Protein AF-A0A915NE65-F1 (afdb_monomer_lite)

InterPro domains:
  IPR000504 RNA recognition motif domain [PF00076] (64-134)
  IPR000504 RNA recognition motif domain [PS50102] (62-141)
  IPR000504 RNA recognition motif domain [SM00360] (63-141)
  IPR012677 Nucleotide-binding alpha-beta plait domain superfamily [G3DSA:3.30.70.330] (55-141)
  IPR035979 RNA-binding domain superfamily [SSF54928] (54-134)

Structure (mmCIF, N/CA/C/O backbone):
data_AF-A0A915NE65-F1
#
_entry.id   AF-A0A915NE65-F1
#
loop_
_atom_site.group_PDB
_atom_site.id
_atom_site.type_symbol
_atom_site.label_atom_id
_atom_site.label_alt_id
_atom_site.label_comp_id
_atom_site.label_asym_id
_atom_site.label_entity_id
_atom_site.label_seq_id
_atom_site.pdbx_PDB_ins_code
_atom_site.Cartn_x
_atom_site.Cartn_y
_atom_site.Cartn_z
_atom_site.occupancy
_atom_site.B_iso_or_equiv
_atom_site.auth_seq_id
_atom_site.auth_comp_id
_atom_site.auth_asym_id
_atom_site.auth_atom_id
_atom_site.pdbx_PDB_model_num
ATOM 1 N N . MET A 1 1 ? 43.161 45.237 -42.991 1.00 45.66 1 MET A N 1
ATOM 2 C CA . MET A 1 1 ? 43.429 46.178 -41.885 1.00 45.66 1 MET A CA 1
ATOM 3 C C . MET A 1 1 ? 42.308 47.193 -41.866 1.00 45.66 1 MET A C 1
ATOM 5 O O . MET A 1 1 ? 42.278 48.055 -42.730 1.00 45.66 1 MET A O 1
ATOM 9 N N . VAL A 1 2 ? 41.354 47.020 -40.957 1.00 43.31 2 VAL A N 1
ATOM 10 C CA . VAL A 1 2 ? 40.275 47.977 -40.698 1.00 43.31 2 VAL A CA 1
ATOM 11 C C . VAL A 1 2 ? 40.013 47.985 -39.188 1.00 43.31 2 VAL A C 1
ATOM 13 O O . VAL A 1 2 ? 39.606 46.977 -38.625 1.00 43.31 2 VAL A O 1
ATOM 16 N N . ASN A 1 3 ? 40.455 49.083 -38.570 1.00 30.25 3 ASN A N 1
ATOM 17 C CA . ASN A 1 3 ? 39.912 49.919 -37.487 1.00 30.25 3 ASN A CA 1
ATOM 18 C C . ASN A 1 3 ? 38.783 49.288 -36.631 1.00 30.25 3 ASN A C 1
ATOM 20 O O . ASN A 1 3 ? 37.877 48.666 -37.160 1.00 30.25 3 ASN A O 1
ATOM 24 N N . ASN A 1 4 ? 38.660 49.509 -35.325 1.00 32.25 4 ASN A N 1
ATOM 25 C CA . ASN A 1 4 ? 38.877 50.760 -34.617 1.00 32.25 4 ASN A CA 1
ATOM 26 C C . ASN A 1 4 ? 38.825 50.516 -33.097 1.00 32.25 4 ASN A C 1
ATOM 28 O O . ASN A 1 4 ? 38.137 49.624 -32.607 1.00 32.25 4 ASN A O 1
ATOM 32 N N . THR A 1 5 ? 39.546 51.371 -32.395 1.00 43.22 5 THR A N 1
ATOM 33 C CA . THR A 1 5 ? 39.772 51.497 -30.958 1.00 43.22 5 THR A CA 1
ATOM 34 C C . THR A 1 5 ? 38.478 51.575 -30.137 1.00 43.22 5 THR A C 1
ATOM 36 O O . THR A 1 5 ? 37.635 52.437 -30.377 1.00 43.22 5 THR A O 1
ATOM 39 N N . ALA A 1 6 ? 38.345 50.715 -29.123 1.00 36.22 6 ALA A N 1
ATOM 40 C CA . ALA A 1 6 ? 37.348 50.865 -28.067 1.00 36.22 6 ALA A CA 1
ATOM 41 C C . ALA A 1 6 ? 37.798 51.979 -27.109 1.00 36.22 6 ALA A C 1
ATOM 43 O O . ALA A 1 6 ? 38.825 51.849 -26.444 1.00 36.22 6 ALA A O 1
ATOM 44 N N . SER A 1 7 ? 37.031 53.069 -27.060 1.00 36.16 7 SER A N 1
ATOM 45 C CA . SER A 1 7 ? 37.124 54.076 -26.006 1.00 36.16 7 SER A CA 1
ATOM 46 C C . SER A 1 7 ? 36.002 53.852 -24.993 1.00 36.16 7 SER A C 1
ATOM 48 O O . SER A 1 7 ? 34.867 53.537 -25.346 1.00 36.16 7 SER A O 1
ATOM 50 N N . SER A 1 8 ? 36.385 53.985 -23.732 1.00 45.06 8 SER A N 1
ATOM 51 C CA . SER A 1 8 ? 35.625 53.847 -22.492 1.00 45.06 8 SER A CA 1
ATOM 52 C C . SER A 1 8 ? 34.328 54.650 -22.430 1.00 45.06 8 SER A C 1
ATOM 54 O O . SER A 1 8 ? 34.357 55.820 -22.788 1.00 45.06 8 SER A O 1
ATOM 56 N N . TYR A 1 9 ? 33.291 54.104 -21.782 1.00 29.22 9 TYR A N 1
ATOM 57 C CA . TYR A 1 9 ? 32.394 54.872 -20.907 1.00 29.22 9 TYR A CA 1
ATOM 58 C C . TYR A 1 9 ? 31.865 53.988 -19.766 1.00 29.22 9 TYR A C 1
ATOM 60 O O . TYR A 1 9 ? 31.303 52.920 -19.986 1.00 29.22 9 TYR A O 1
ATOM 68 N N . SER A 1 10 ? 32.084 54.465 -18.540 1.00 44.81 10 SER A N 1
ATOM 69 C CA . SER A 1 10 ? 31.399 54.053 -17.314 1.00 44.81 10 SER A CA 1
ATOM 70 C C . SER A 1 10 ? 30.013 54.695 -17.281 1.00 44.81 10 SER A C 1
ATOM 72 O O . SER A 1 10 ? 29.908 55.884 -17.585 1.00 44.81 10 SER A O 1
ATOM 74 N N . SER A 1 11 ? 28.975 53.954 -16.884 1.00 41.41 11 SER A N 1
ATOM 75 C CA . SER A 1 11 ? 27.782 54.512 -16.233 1.00 41.41 11 SER A CA 1
ATOM 76 C C . SER A 1 11 ? 27.002 53.421 -15.505 1.00 41.41 11 SER A C 1
ATOM 78 O O . SER A 1 11 ? 26.677 52.376 -16.061 1.00 41.41 11 SER A O 1
ATOM 80 N N . ASN A 1 12 ? 26.741 53.699 -14.231 1.00 45.03 12 ASN A N 1
ATOM 81 C CA . ASN A 1 12 ? 25.865 52.947 -13.348 1.00 45.03 12 ASN A CA 1
ATOM 82 C C . ASN A 1 12 ? 24.415 53.036 -13.836 1.00 45.03 12 ASN A C 1
ATOM 84 O O . ASN A 1 12 ? 23.902 54.142 -13.984 1.00 45.03 12 ASN A O 1
ATOM 88 N N . GLU A 1 13 ? 23.732 51.900 -13.948 1.00 41.69 13 GLU A N 1
ATOM 89 C CA . GLU A 1 13 ? 22.272 51.849 -14.045 1.00 41.69 13 GLU A CA 1
ATOM 90 C C . GLU A 1 13 ? 21.731 50.954 -12.924 1.00 41.69 13 GLU A C 1
ATOM 92 O O . GLU A 1 13 ? 21.778 49.725 -12.979 1.00 41.69 13 GLU A O 1
ATOM 97 N N . ASN A 1 14 ? 21.215 51.603 -11.879 1.00 43.22 14 ASN A N 1
ATOM 98 C CA . ASN A 1 14 ? 20.192 51.021 -11.024 1.00 43.22 14 ASN A CA 1
ATOM 99 C C . ASN A 1 14 ? 18.901 50.949 -11.851 1.00 43.22 14 ASN A C 1
ATOM 101 O O . ASN A 1 14 ? 18.230 51.965 -12.015 1.00 43.22 14 ASN A O 1
ATOM 105 N N . ALA A 1 15 ? 18.542 49.763 -12.343 1.00 42.69 15 ALA A N 1
ATOM 106 C CA . ALA A 1 15 ? 17.243 49.515 -12.955 1.00 42.69 15 ALA A CA 1
ATOM 107 C C . ALA A 1 15 ? 16.560 48.316 -12.286 1.00 42.69 15 ALA A C 1
ATOM 109 O O . ALA A 1 15 ? 17.045 47.186 -12.268 1.00 42.69 15 ALA A O 1
ATOM 110 N N . ILE A 1 16 ? 15.419 48.637 -11.693 1.00 43.91 16 ILE A N 1
ATOM 111 C CA . ILE A 1 16 ? 14.472 47.794 -10.978 1.00 43.91 16 ILE A CA 1
ATOM 112 C C . ILE A 1 16 ? 14.012 46.629 -11.865 1.00 43.91 16 ILE A C 1
ATOM 114 O O . ILE A 1 16 ? 13.421 46.851 -12.918 1.00 43.91 16 ILE A O 1
ATOM 118 N N . LEU A 1 17 ? 14.188 45.392 -11.392 1.00 47.59 17 LEU A N 1
ATOM 119 C CA . LEU A 1 17 ? 13.426 44.232 -11.858 1.00 47.59 17 LEU A CA 1
ATOM 120 C C . LEU A 1 17 ? 12.670 43.627 -10.676 1.00 47.59 17 LEU A C 1
ATOM 122 O O . LEU A 1 17 ? 13.194 42.938 -9.803 1.00 47.59 17 LEU A O 1
ATOM 126 N N . SER A 1 18 ? 11.402 43.999 -10.682 1.00 39.56 18 SER A N 1
ATOM 127 C CA . SER A 1 18 ? 10.253 43.465 -9.981 1.00 39.56 18 SER A CA 1
ATOM 128 C C . SER A 1 18 ? 10.265 41.943 -9.807 1.00 39.56 18 SER A C 1
ATOM 130 O O . SER A 1 18 ? 10.532 41.176 -10.727 1.00 39.56 18 SER A O 1
ATOM 132 N N . ALA A 1 19 ? 9.878 41.542 -8.595 1.00 47.97 19 ALA A N 1
ATOM 133 C CA . ALA A 1 19 ? 9.047 40.387 -8.273 1.00 47.97 19 ALA A CA 1
ATOM 134 C C . ALA A 1 19 ? 9.079 39.191 -9.246 1.00 47.97 19 ALA A C 1
ATOM 136 O O . ALA A 1 19 ? 8.348 39.143 -10.229 1.00 47.97 19 ALA A O 1
ATOM 137 N N . ASN A 1 20 ? 9.772 38.126 -8.841 1.00 40.16 20 ASN A N 1
ATOM 138 C CA . ASN A 1 20 ? 9.217 36.782 -8.973 1.00 40.16 20 ASN A CA 1
ATOM 139 C C . ASN A 1 20 ? 9.687 35.912 -7.810 1.00 40.16 20 ASN A C 1
ATOM 141 O O . ASN A 1 20 ? 10.729 35.259 -7.840 1.00 40.16 20 ASN A O 1
ATOM 145 N N . LYS A 1 21 ? 8.859 35.931 -6.765 1.00 48.78 21 LYS A N 1
ATOM 146 C CA . LYS A 1 21 ? 8.831 34.985 -5.655 1.00 48.78 21 LYS A CA 1
ATOM 147 C C . LYS A 1 21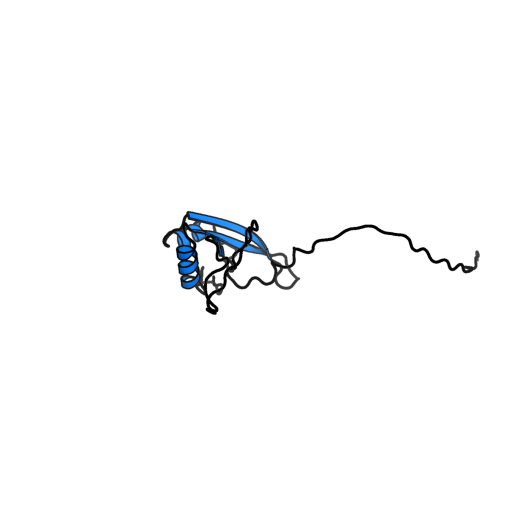 ? 8.599 33.582 -6.228 1.00 48.78 21 LYS A C 1
ATOM 149 O O . LYS A 1 21 ? 7.466 33.116 -6.296 1.00 48.78 21 LYS A O 1
ATOM 154 N N . ARG A 1 22 ? 9.659 32.903 -6.677 1.00 38.59 22 ARG A N 1
ATOM 155 C CA . ARG A 1 22 ? 9.593 31.461 -6.937 1.00 38.59 22 ARG A CA 1
ATOM 156 C C . ARG A 1 22 ? 9.636 30.750 -5.596 1.00 38.59 22 ARG A C 1
ATOM 158 O O . ARG A 1 22 ? 10.684 30.539 -4.998 1.00 38.59 22 ARG A O 1
ATOM 165 N N . ASN A 1 23 ? 8.429 30.473 -5.126 1.00 47.03 23 ASN A N 1
ATOM 166 C CA . ASN A 1 23 ? 8.117 29.589 -4.025 1.00 47.03 23 ASN A CA 1
ATOM 167 C C . ASN A 1 23 ? 8.669 28.191 -4.356 1.00 47.03 23 ASN A C 1
ATOM 169 O O . ASN A 1 23 ? 8.064 27.446 -5.126 1.00 47.03 23 ASN A O 1
ATOM 173 N N . ASN A 1 24 ? 9.856 27.861 -3.849 1.00 43.12 24 ASN A N 1
ATOM 174 C CA . ASN A 1 24 ? 10.473 26.551 -4.039 1.00 43.12 24 ASN A CA 1
ATOM 175 C C . ASN A 1 24 ? 9.855 25.541 -3.061 1.00 43.12 24 ASN A C 1
ATOM 177 O O . ASN A 1 24 ? 10.514 25.080 -2.138 1.00 43.12 24 ASN A O 1
ATOM 181 N N . ASN A 1 25 ? 8.595 25.172 -3.296 1.00 41.41 25 ASN A N 1
ATOM 182 C CA . ASN A 1 25 ? 7.923 24.094 -2.561 1.00 41.41 25 ASN A CA 1
ATOM 183 C C . ASN A 1 25 ? 8.200 22.695 -3.146 1.00 41.41 25 ASN A C 1
ATOM 185 O O . ASN A 1 25 ? 7.609 21.716 -2.710 1.00 41.41 25 ASN A O 1
ATOM 189 N N . ASN A 1 26 ? 9.130 22.568 -4.097 1.00 47.41 26 ASN A N 1
ATOM 190 C CA . ASN A 1 26 ? 9.437 21.294 -4.758 1.00 47.41 26 ASN A CA 1
ATOM 191 C C . ASN A 1 26 ? 10.734 20.644 -4.252 1.00 47.41 26 ASN A C 1
ATOM 193 O O . ASN A 1 26 ? 11.442 20.019 -5.035 1.00 47.41 26 ASN A O 1
ATOM 197 N N . GLN A 1 27 ? 11.065 20.800 -2.967 1.00 45.69 27 GLN A N 1
ATOM 198 C CA . GLN A 1 27 ? 12.190 20.082 -2.344 1.00 45.69 27 GLN A CA 1
ATOM 199 C C . GLN A 1 27 ? 11.779 19.111 -1.231 1.00 45.69 27 GLN A C 1
ATOM 201 O O . GLN A 1 27 ? 12.638 18.459 -0.650 1.00 45.69 27 GLN A O 1
ATOM 206 N N . HIS A 1 28 ? 10.481 18.934 -0.976 1.00 47.09 28 HIS A N 1
ATOM 207 C CA . HIS A 1 28 ? 9.995 18.019 0.065 1.00 47.09 28 HIS A CA 1
ATOM 208 C C . HIS A 1 28 ? 9.547 16.645 -0.476 1.00 47.09 28 HIS A C 1
ATOM 210 O O . HIS A 1 28 ? 8.643 16.021 0.063 1.00 47.09 28 HIS A O 1
ATOM 216 N N . LEU A 1 29 ? 10.137 16.184 -1.586 1.00 47.44 29 LEU A N 1
ATOM 217 C CA . LEU A 1 29 ? 9.829 14.874 -2.193 1.00 47.44 29 LEU A CA 1
ATOM 218 C C . LEU A 1 29 ? 11.056 13.961 -2.332 1.00 47.44 29 LEU A C 1
ATOM 220 O O . LEU A 1 29 ? 10.914 12.812 -2.738 1.00 47.44 29 LEU A O 1
ATOM 224 N N . VAL A 1 30 ? 12.266 14.457 -2.050 1.00 44.44 30 VAL A N 1
ATOM 225 C CA . VAL A 1 30 ? 13.515 13.753 -2.405 1.00 44.44 30 VAL A CA 1
ATOM 226 C C . VAL A 1 30 ? 14.200 13.045 -1.239 1.00 44.44 30 VAL A C 1
ATOM 228 O O . VAL A 1 30 ? 15.244 12.442 -1.450 1.00 44.44 30 VAL A O 1
ATOM 231 N N . ASN A 1 31 ? 13.607 13.063 -0.043 1.00 44.91 31 ASN A N 1
ATOM 232 C CA . ASN A 1 31 ? 14.175 12.408 1.140 1.00 44.91 31 ASN A CA 1
ATOM 233 C C . ASN A 1 31 ? 13.155 11.576 1.930 1.00 44.91 31 ASN A C 1
ATOM 235 O O . ASN A 1 31 ? 13.331 11.366 3.127 1.00 44.91 31 ASN A O 1
ATOM 239 N N . ALA A 1 32 ? 12.122 11.087 1.241 1.00 45.22 32 ALA A N 1
ATOM 240 C CA . ALA A 1 32 ? 11.125 10.214 1.830 1.00 45.22 32 ALA A CA 1
ATOM 241 C C . ALA A 1 32 ? 11.759 8.910 2.319 1.00 45.22 32 ALA A C 1
ATOM 243 O O . ALA A 1 32 ? 12.175 8.066 1.520 1.00 45.22 32 ALA A O 1
ATOM 244 N N . ILE A 1 33 ? 11.844 8.753 3.633 1.00 50.31 33 ILE A N 1
ATOM 245 C CA . ILE A 1 33 ? 12.067 7.456 4.267 1.00 50.31 33 ILE A CA 1
ATOM 246 C C . ILE A 1 33 ? 10.752 6.683 4.076 1.00 50.31 33 ILE A C 1
ATOM 248 O O . ILE A 1 33 ? 9.685 7.293 4.085 1.00 50.31 33 ILE A O 1
ATOM 252 N N . SER A 1 34 ? 10.814 5.374 3.816 1.00 51.09 34 SER A N 1
ATOM 253 C CA . SER A 1 34 ? 9.642 4.553 3.483 1.00 51.09 34 SER A CA 1
ATOM 254 C C . SER A 1 34 ? 8.395 4.886 4.320 1.00 51.09 34 SER A C 1
ATOM 256 O O . SER A 1 34 ? 8.455 4.907 5.546 1.00 51.09 34 SER A O 1
ATOM 258 N N . MET A 1 35 ? 7.271 5.105 3.627 1.00 42.97 35 MET A N 1
ATOM 259 C CA . MET A 1 35 ? 5.927 5.364 4.169 1.00 42.97 35 MET A CA 1
ATOM 260 C C . MET A 1 35 ? 5.749 6.647 5.007 1.00 42.97 35 MET A C 1
ATOM 262 O O . MET A 1 35 ? 5.526 6.599 6.216 1.00 42.97 35 MET A O 1
ATOM 266 N N . GLU A 1 36 ? 5.726 7.809 4.349 1.00 58.16 36 GLU A N 1
ATOM 267 C CA . GLU A 1 36 ? 5.389 9.096 4.976 1.00 58.16 36 GLU A CA 1
ATOM 268 C C . GLU A 1 36 ? 4.037 9.675 4.509 1.00 58.16 36 GLU A C 1
ATOM 270 O O . GLU A 1 36 ? 3.652 9.597 3.344 1.00 58.16 36 GLU A O 1
ATOM 275 N N . SER A 1 37 ? 3.287 10.224 5.468 1.00 52.41 37 SER A N 1
ATOM 276 C CA . SER A 1 37 ? 1.941 10.803 5.328 1.00 52.41 37 SER A CA 1
ATOM 277 C C . SER A 1 37 ? 1.991 12.196 4.675 1.00 52.41 37 SER A C 1
ATOM 279 O O . SER A 1 37 ? 2.844 13.000 5.039 1.00 52.41 37 SER A O 1
ATOM 281 N N . LEU A 1 38 ? 1.076 12.514 3.746 1.00 59.31 38 LEU A N 1
ATOM 282 C CA . LEU A 1 38 ? 0.968 13.848 3.125 1.00 59.31 38 LEU A CA 1
ATOM 283 C C . LEU A 1 38 ? -0.108 14.690 3.833 1.00 59.31 38 LEU A C 1
ATOM 285 O O . LEU A 1 38 ? -1.284 14.324 3.826 1.00 59.31 38 LEU A O 1
ATOM 289 N N . ASP A 1 39 ? 0.292 15.825 4.411 1.00 56.00 39 ASP A N 1
ATOM 290 C CA . ASP A 1 39 ? -0.591 16.748 5.133 1.00 56.00 39 ASP A CA 1
ATOM 291 C C . ASP A 1 39 ? -1.632 17.424 4.222 1.00 56.00 39 ASP A C 1
ATOM 293 O O . ASP A 1 39 ? -1.328 17.918 3.133 1.00 56.00 39 ASP A O 1
ATOM 297 N N . SER A 1 40 ? -2.865 17.546 4.717 1.00 58.94 40 SER A N 1
ATOM 298 C CA . SER A 1 40 ? -3.861 18.494 4.213 1.00 58.94 40 SER A CA 1
ATOM 299 C C . SER A 1 40 ? -4.337 19.332 5.395 1.00 58.94 40 SER A C 1
ATOM 301 O O . SER A 1 40 ? -5.152 18.870 6.188 1.00 58.94 40 SER A O 1
ATOM 303 N N . VAL A 1 41 ? -3.800 20.547 5.556 1.00 55.22 41 VAL A N 1
ATOM 304 C CA . VAL A 1 41 ? -4.213 21.456 6.636 1.00 55.22 41 VAL A CA 1
ATOM 305 C C . VAL A 1 41 ? -4.825 22.740 6.081 1.00 55.22 41 VAL A C 1
ATOM 307 O O . VAL A 1 41 ? -4.154 23.659 5.61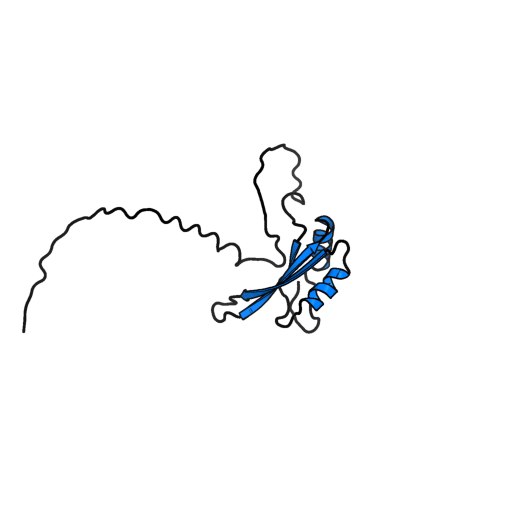5 1.00 55.22 41 VAL A O 1
ATOM 310 N N . ILE A 1 42 ? -6.153 22.786 6.176 1.00 47.25 42 ILE A N 1
ATOM 311 C CA . ILE A 1 42 ? -6.904 24.004 6.467 1.00 47.25 42 ILE A CA 1
ATOM 312 C C . ILE A 1 42 ? -6.550 24.369 7.914 1.00 47.25 42 ILE A C 1
ATOM 314 O O . ILE A 1 42 ? -6.870 23.628 8.839 1.00 47.25 42 ILE A O 1
ATOM 318 N N . SER A 1 43 ? -5.859 25.494 8.102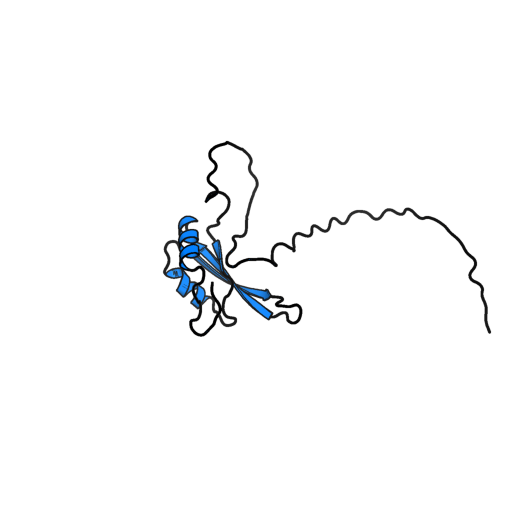 1.00 45.75 43 SER A N 1
ATOM 319 C CA . SER A 1 43 ? -5.623 26.092 9.419 1.00 45.75 43 SER A CA 1
ATOM 320 C C . SER A 1 43 ? -6.941 26.369 10.134 1.00 45.75 43 SER A C 1
ATOM 322 O O . SER A 1 43 ? -7.803 27.069 9.601 1.00 45.75 43 SER A O 1
ATOM 324 N N . THR A 1 44 ? -7.066 25.952 11.391 1.00 42.88 44 THR A N 1
ATOM 325 C CA . THR A 1 44 ? -7.914 26.664 12.355 1.00 42.88 44 THR A CA 1
ATOM 326 C C . THR A 1 44 ? -7.279 26.599 13.743 1.00 42.88 44 THR A C 1
ATOM 328 O O . THR A 1 44 ? -6.861 25.547 14.212 1.00 42.88 44 THR A O 1
ATOM 331 N N . ASN A 1 45 ? -7.135 27.779 14.338 1.00 57.59 45 ASN A N 1
ATOM 332 C CA . ASN A 1 45 ? -6.389 28.078 15.557 1.00 57.59 45 ASN A CA 1
ATOM 333 C C . ASN A 1 45 ? -7.048 27.511 16.828 1.00 57.59 45 ASN A C 1
ATOM 335 O O . ASN A 1 45 ? -8.274 27.515 16.913 1.00 57.59 45 ASN A O 1
ATOM 339 N N . ASN A 1 46 ? -6.233 27.145 17.829 1.00 49.00 46 ASN A N 1
ATOM 340 C CA . ASN A 1 46 ? -6.287 27.589 19.241 1.00 49.00 46 ASN A CA 1
ATOM 341 C C . ASN A 1 46 ? -5.578 26.580 20.163 1.00 49.00 46 ASN A C 1
ATOM 343 O O . ASN A 1 46 ? -5.804 25.378 20.080 1.00 49.00 46 ASN A O 1
ATOM 347 N N . GLY A 1 47 ? -4.702 27.087 21.035 1.00 49.19 47 GLY A N 1
ATOM 348 C CA . GLY A 1 47 ? -3.878 26.278 21.931 1.00 49.19 47 GLY A CA 1
ATOM 349 C C . GLY A 1 47 ? -4.567 25.843 23.226 1.00 49.19 47 GLY A C 1
ATOM 350 O O . GLY A 1 47 ? -5.455 26.528 23.724 1.00 49.19 47 GLY A O 1
ATOM 351 N N . ALA A 1 48 ? -4.073 24.746 23.804 1.00 41.94 48 ALA A N 1
ATOM 352 C CA . ALA A 1 48 ? -4.008 24.524 25.246 1.00 41.94 48 ALA A CA 1
ATOM 353 C C . ALA A 1 48 ? -2.991 23.415 25.577 1.00 41.94 48 ALA A C 1
ATOM 355 O O . ALA A 1 48 ? -2.890 22.392 24.910 1.00 41.94 48 ALA A O 1
ATOM 356 N N . MET A 1 49 ? -2.235 23.707 26.626 1.00 66.81 49 MET A N 1
ATOM 357 C CA . MET A 1 49 ? -1.163 22.991 27.307 1.00 66.81 49 MET A CA 1
ATOM 358 C C . MET A 1 49 ? -1.618 21.682 27.984 1.00 66.81 49 MET A C 1
ATOM 360 O O . MET A 1 49 ? -2.533 21.768 28.787 1.00 66.81 49 MET A O 1
ATOM 364 N N . TYR A 1 50 ? -0.918 20.552 27.768 1.00 41.22 50 TYR A N 1
ATOM 365 C CA . TYR A 1 50 ? -0.601 19.491 28.755 1.00 41.22 50 TYR A CA 1
ATOM 366 C C . TYR A 1 50 ? 0.470 18.531 28.200 1.00 41.22 50 TYR A C 1
ATOM 368 O O 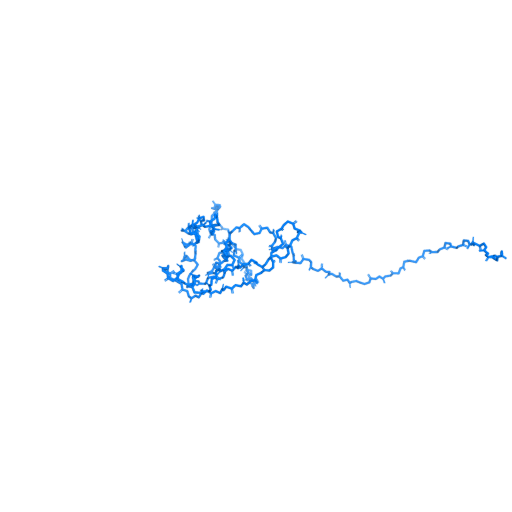. TYR A 1 50 ? 0.362 18.093 27.064 1.00 41.22 50 TYR A O 1
ATOM 376 N N . GLY A 1 51 ? 1.442 18.170 29.047 1.00 40.97 51 GLY A N 1
ATOM 377 C CA . GLY A 1 51 ? 2.114 16.863 29.041 1.00 40.97 51 GLY A CA 1
ATOM 378 C C . GLY A 1 51 ? 3.106 16.574 27.914 1.00 40.97 51 GLY A C 1
ATOM 379 O O . GLY A 1 51 ? 2.729 16.294 26.787 1.00 40.97 51 GLY A O 1
ATOM 380 N N . ASN A 1 52 ? 4.392 16.549 28.262 1.00 56.59 52 ASN A N 1
ATOM 381 C CA . ASN A 1 52 ? 5.446 15.967 27.440 1.00 56.59 52 ASN A CA 1
ATOM 382 C C . ASN A 1 52 ? 5.248 14.444 27.346 1.00 56.59 52 ASN A C 1
ATOM 384 O O . ASN A 1 52 ? 5.750 13.711 28.196 1.00 56.59 52 ASN A O 1
ATOM 388 N N . ASP A 1 53 ? 4.516 13.996 26.330 1.00 42.84 53 ASP A N 1
ATOM 389 C CA . ASP A 1 53 ? 4.713 12.687 25.722 1.00 42.84 53 ASP A CA 1
ATOM 390 C C . ASP A 1 53 ? 5.244 12.919 24.306 1.00 42.84 53 ASP A C 1
ATOM 392 O O . ASP A 1 53 ? 4.605 13.557 23.470 1.00 42.84 53 ASP A O 1
ATOM 396 N N . SER A 1 54 ? 6.459 12.463 24.037 1.00 50.66 54 SER A N 1
ATOM 397 C CA . SER A 1 54 ? 7.109 12.562 22.728 1.00 50.66 54 SER A CA 1
ATOM 398 C C . SER A 1 54 ? 6.558 11.524 21.727 1.00 50.66 54 SER A C 1
ATOM 400 O O . SER A 1 54 ? 7.311 10.994 20.910 1.00 50.66 54 SER A O 1
ATOM 402 N N . SER A 1 55 ? 5.245 11.254 21.773 1.00 49.53 55 SER A N 1
ATOM 403 C CA . SER A 1 55 ? 4.533 10.217 21.013 1.00 49.53 55 SER A CA 1
ATOM 404 C C . SER A 1 55 ? 3.115 10.671 20.590 1.00 49.53 55 SER A C 1
ATOM 406 O O . SER A 1 55 ? 2.375 11.263 21.361 1.00 49.53 55 SER A O 1
ATOM 408 N N . GLU A 1 56 ? 2.721 10.345 19.352 1.00 47.31 56 GLU A N 1
ATOM 409 C CA . GLU A 1 56 ? 1.340 10.003 18.919 1.00 47.31 56 GLU A CA 1
ATOM 410 C C . GLU A 1 56 ? 0.276 10.994 18.376 1.00 47.31 56 GLU A C 1
ATOM 412 O O . GLU A 1 56 ? -0.684 10.482 17.792 1.00 47.31 56 GLU A O 1
ATOM 417 N N . ALA A 1 57 ? 0.356 12.331 18.410 1.00 43.59 57 ALA A N 1
ATOM 418 C CA . ALA A 1 57 ? -0.913 13.092 18.280 1.00 43.59 57 ALA A CA 1
ATOM 419 C C . ALA A 1 57 ? -1.211 14.002 17.062 1.00 43.59 57 ALA A C 1
ATOM 421 O O . ALA A 1 57 ? -2.367 14.410 16.975 1.00 43.59 57 ALA A O 1
ATOM 422 N N . GLN A 1 58 ? -0.302 14.371 16.140 1.00 42.94 58 GLN A N 1
ATOM 423 C CA . GLN A 1 58 ? -0.586 15.580 15.315 1.00 42.94 58 GLN A CA 1
ATOM 424 C C . GLN A 1 58 ? -0.692 15.529 13.777 1.00 42.94 58 GLN A C 1
ATOM 426 O O . GLN A 1 58 ? -1.055 16.567 13.240 1.00 42.94 58 GLN A O 1
ATOM 431 N N . SER A 1 59 ? -0.531 14.414 13.043 1.00 51.62 59 SER A N 1
ATOM 432 C CA . SER A 1 59 ? -1.014 14.399 11.627 1.00 51.62 59 SER A CA 1
ATOM 433 C C . SER A 1 59 ? -1.041 13.039 10.903 1.00 51.62 59 SER A C 1
ATOM 435 O O . SER A 1 59 ? -1.001 12.993 9.675 1.00 51.62 59 SER A O 1
ATOM 437 N N . GLN A 1 60 ? -1.049 11.889 11.586 1.00 57.81 60 GLN A N 1
ATOM 438 C CA . GLN A 1 60 ? -1.011 10.619 10.842 1.00 57.81 60 GLN A CA 1
ATOM 439 C C . GLN A 1 60 ? -2.356 10.353 10.158 1.00 57.81 60 GLN A C 1
ATOM 441 O O . GLN A 1 60 ? -3.382 10.122 10.795 1.00 57.81 60 GLN A O 1
ATOM 446 N N . VAL A 1 61 ? -2.360 10.491 8.833 1.00 75.69 61 VAL A N 1
ATOM 447 C CA . VAL A 1 61 ? -3.556 10.407 8.003 1.00 75.69 61 VAL A CA 1
ATOM 448 C C . VAL A 1 61 ? -3.984 8.957 7.804 1.00 75.69 61 VAL A C 1
ATOM 450 O O . VAL A 1 61 ? -3.176 8.035 7.772 1.00 75.69 61 VAL A O 1
ATOM 453 N N . ARG A 1 62 ? -5.278 8.761 7.554 1.00 93.75 62 ARG A N 1
ATOM 454 C CA . ARG A 1 62 ? -5.868 7.470 7.168 1.00 93.75 62 ARG A CA 1
ATOM 455 C C . ARG A 1 62 ? -5.332 6.881 5.852 1.00 93.75 62 ARG A C 1
ATOM 457 O O . ARG A 1 62 ? -5.778 5.817 5.442 1.00 93.75 62 ARG A O 1
ATOM 464 N N . THR A 1 63 ? -4.446 7.589 5.152 1.00 95.38 63 THR A N 1
ATOM 465 C CA . THR A 1 63 ? -3.903 7.178 3.856 1.00 95.38 63 THR A CA 1
ATOM 466 C C . THR A 1 63 ? -2.403 6.935 3.960 1.00 95.38 63 THR A C 1
ATOM 468 O O . THR A 1 63 ? -1.623 7.868 4.123 1.00 95.38 63 THR A O 1
ATOM 471 N N . LEU A 1 64 ? -1.989 5.686 3.798 1.00 95.12 64 LEU A N 1
ATOM 472 C CA . LEU A 1 64 ? -0.586 5.305 3.752 1.00 95.12 64 LEU A CA 1
ATOM 473 C C . LEU A 1 64 ? -0.011 5.558 2.358 1.00 95.12 64 LEU A C 1
ATOM 475 O O . LEU A 1 64 ? -0.594 5.147 1.353 1.00 95.12 64 LEU A O 1
ATOM 479 N N . PHE A 1 65 ? 1.157 6.190 2.308 1.00 95.06 65 PHE A N 1
ATOM 480 C CA . PHE A 1 65 ? 2.033 6.158 1.143 1.00 95.06 65 PHE A CA 1
ATOM 481 C C . PHE A 1 65 ? 2.879 4.887 1.209 1.00 95.06 65 PHE A C 1
ATOM 483 O O . PHE A 1 65 ? 3.465 4.599 2.244 1.00 95.06 65 PHE A O 1
ATOM 490 N N . VAL A 1 66 ? 2.940 4.118 0.128 1.00 94.31 66 VAL A N 1
ATOM 491 C CA . VAL A 1 66 ? 3.656 2.840 0.063 1.00 94.31 66 VAL A CA 1
ATOM 492 C C . VAL A 1 66 ? 4.722 2.942 -1.019 1.00 94.31 66 VAL A C 1
ATOM 494 O O . VAL A 1 66 ? 4.414 3.036 -2.207 1.00 94.31 66 VAL A O 1
ATOM 497 N N . SER A 1 67 ? 5.983 2.938 -0.608 1.00 92.69 67 SER A N 1
ATOM 498 C CA . SER A 1 67 ? 7.153 2.965 -1.490 1.00 92.69 67 SER A CA 1
ATOM 499 C C . SER A 1 67 ? 7.890 1.626 -1.465 1.00 92.69 67 SER A C 1
ATOM 501 O O . SER A 1 67 ? 7.519 0.729 -0.721 1.00 92.69 67 SER A O 1
ATOM 503 N N . GLY A 1 68 ? 8.930 1.477 -2.292 1.00 91.25 68 GLY A N 1
ATOM 504 C CA . GLY A 1 68 ? 9.704 0.229 -2.340 1.00 91.25 68 GLY A CA 1
ATOM 505 C C . GLY A 1 68 ? 8.986 -0.916 -3.060 1.00 91.25 68 GLY A C 1
ATOM 506 O O . GLY A 1 68 ? 9.341 -2.075 -2.876 1.00 91.25 68 GLY A O 1
ATOM 507 N N . LEU A 1 69 ? 7.979 -0.595 -3.878 1.00 93.94 69 LEU A N 1
ATOM 508 C CA . LEU A 1 69 ? 7.251 -1.587 -4.657 1.00 93.94 69 LEU A CA 1
ATOM 509 C C . LEU A 1 69 ? 8.076 -2.068 -5.870 1.00 93.94 69 LEU A C 1
ATOM 511 O O . LEU A 1 69 ? 8.743 -1.245 -6.515 1.00 93.94 69 LEU A O 1
ATOM 515 N N . PRO A 1 70 ? 7.972 -3.360 -6.240 1.00 92.94 70 PRO A N 1
ATOM 516 C CA . PRO A 1 70 ? 8.555 -3.897 -7.468 1.00 92.94 70 PRO A CA 1
ATOM 517 C C . PRO A 1 70 ? 8.092 -3.141 -8.716 1.00 92.94 70 PRO A C 1
ATOM 519 O O . PRO A 1 70 ? 6.966 -2.653 -8.776 1.00 92.94 70 PRO A O 1
ATOM 522 N N . ALA A 1 71 ? 8.945 -3.053 -9.739 1.00 91.69 71 ALA A N 1
ATOM 523 C CA . ALA A 1 71 ? 8.659 -2.272 -10.950 1.00 91.69 71 ALA A CA 1
ATOM 524 C C . ALA A 1 71 ? 7.455 -2.794 -11.760 1.00 91.69 71 ALA A C 1
ATOM 526 O O . ALA A 1 71 ? 6.842 -2.037 -12.513 1.00 91.69 71 ALA A O 1
ATOM 527 N N . ASP A 1 72 ? 7.132 -4.074 -11.609 1.00 92.00 72 ASP A N 1
ATOM 528 C CA . ASP A 1 72 ? 6.051 -4.800 -12.270 1.00 92.00 72 ASP A CA 1
ATOM 529 C C . ASP A 1 72 ? 4.793 -4.964 -11.402 1.00 92.00 72 ASP A C 1
ATOM 531 O O . ASP A 1 72 ? 3.828 -5.591 -11.850 1.00 92.00 72 ASP A O 1
ATOM 535 N N . VAL A 1 73 ? 4.771 -4.354 -10.208 1.00 95.25 73 VAL A N 1
ATOM 536 C CA . VAL A 1 73 ? 3.618 -4.379 -9.301 1.00 95.25 73 VAL A CA 1
ATOM 537 C C . VAL A 1 73 ? 2.343 -3.914 -10.002 1.00 95.25 73 VAL A C 1
ATOM 539 O O . VAL A 1 73 ? 2.327 -2.951 -10.779 1.00 95.25 73 VAL A O 1
ATOM 542 N N . LYS A 1 74 ? 1.228 -4.567 -9.683 1.00 95.88 74 LYS A N 1
ATOM 543 C CA . LYS A 1 74 ? -0.096 -4.222 -10.212 1.00 95.88 74 LYS A CA 1
ATOM 544 C C . LYS A 1 74 ? -1.009 -3.715 -9.108 1.00 95.88 74 LYS A C 1
ATOM 546 O O . LYS A 1 74 ? -0.957 -4.178 -7.970 1.00 95.88 74 LYS A O 1
ATOM 551 N N . SER A 1 75 ? -1.957 -2.844 -9.464 1.00 96.31 75 SER A N 1
ATOM 552 C CA . SER A 1 75 ? -2.977 -2.345 -8.524 1.00 96.31 75 SER A CA 1
ATOM 553 C C . SER A 1 75 ? -3.721 -3.479 -7.812 1.00 96.31 75 SER A C 1
ATOM 555 O O . SER A 1 75 ? -4.093 -3.348 -6.649 1.00 96.31 75 SER A O 1
ATOM 557 N N . ARG A 1 76 ? -3.906 -4.619 -8.495 1.00 97.75 76 ARG A N 1
ATOM 558 C CA . ARG A 1 76 ? -4.540 -5.805 -7.915 1.00 97.75 76 ARG A CA 1
ATOM 559 C C . ARG A 1 76 ? -3.725 -6.412 -6.776 1.00 97.75 76 ARG A C 1
ATOM 561 O O . ARG A 1 76 ? -4.328 -6.831 -5.801 1.00 97.75 76 ARG A O 1
ATOM 568 N N . GLU A 1 77 ? -2.402 -6.455 -6.868 1.00 96.88 77 GLU A N 1
ATOM 569 C CA . GLU A 1 77 ? -1.544 -7.015 -5.814 1.00 96.88 77 GLU A CA 1
ATOM 570 C C . GLU A 1 77 ? -1.545 -6.115 -4.582 1.00 96.88 77 GLU A C 1
ATOM 572 O O . GLU A 1 77 ? -1.715 -6.602 -3.467 1.00 96.88 77 GLU A O 1
ATOM 577 N N . LEU A 1 78 ? -1.500 -4.795 -4.791 1.00 96.62 78 LEU A N 1
ATOM 578 C CA . LEU A 1 78 ? -1.660 -3.818 -3.717 1.00 96.62 78 LEU A CA 1
ATOM 579 C C . LEU A 1 78 ? -3.018 -3.988 -3.011 1.00 96.62 78 LEU A C 1
ATOM 581 O O . LEU A 1 78 ? -3.081 -4.056 -1.789 1.00 96.62 78 LEU A O 1
ATOM 585 N N . TYR A 1 79 ? -4.113 -4.125 -3.767 1.00 97.44 79 TYR A N 1
ATOM 586 C CA . TYR A 1 79 ? -5.426 -4.459 -3.199 1.00 97.44 79 TYR A CA 1
ATOM 587 C C . TYR A 1 79 ? -5.401 -5.777 -2.408 1.00 97.44 79 TYR A C 1
ATOM 589 O O . TYR A 1 79 ? -5.918 -5.831 -1.297 1.00 97.44 79 TYR A O 1
ATOM 597 N N . LEU A 1 80 ? -4.802 -6.839 -2.955 1.00 97.88 80 LEU A N 1
ATOM 598 C CA . LEU A 1 80 ? -4.769 -8.153 -2.308 1.00 97.88 80 LEU A CA 1
ATOM 599 C C . LEU A 1 80 ? -3.992 -8.147 -0.988 1.00 97.88 80 LEU A C 1
ATOM 601 O O . LEU A 1 80 ? -4.428 -8.822 -0.056 1.00 97.88 80 LEU A O 1
ATOM 605 N N . LEU A 1 81 ? -2.895 -7.391 -0.903 1.00 96.25 81 LEU A N 1
ATOM 606 C CA . LEU A 1 81 ? -2.123 -7.227 0.327 1.00 96.25 81 LEU A CA 1
ATOM 607 C C . LEU A 1 81 ? -2.937 -6.489 1.394 1.00 96.25 81 LEU A C 1
ATOM 609 O O . LEU A 1 81 ? -3.055 -6.955 2.524 1.00 96.25 81 LEU A O 1
ATOM 613 N N . PHE A 1 82 ? -3.532 -5.351 1.032 1.00 97.50 82 PHE A N 1
ATOM 614 C CA . PHE A 1 82 ? -4.145 -4.460 2.014 1.00 97.50 82 PHE A CA 1
ATOM 615 C C . PHE A 1 82 ? -5.583 -4.832 2.402 1.00 97.50 82 PHE A C 1
ATOM 617 O O . PHE A 1 82 ? -5.986 -4.566 3.531 1.00 97.50 82 PHE A O 1
ATOM 624 N N . ARG A 1 83 ? -6.343 -5.523 1.537 1.00 97.62 83 ARG A N 1
ATOM 625 C CA . ARG A 1 83 ? -7.737 -5.931 1.824 1.00 97.62 83 ARG A CA 1
ATOM 626 C C . ARG A 1 83 ? -7.888 -6.859 3.032 1.00 97.62 83 ARG A C 1
ATOM 628 O O . ARG A 1 83 ? -9.000 -7.052 3.506 1.00 97.62 83 ARG A O 1
ATOM 635 N N . ALA A 1 84 ? -6.806 -7.521 3.443 1.00 96.38 84 ALA A N 1
ATOM 636 C CA . ALA A 1 84 ? -6.817 -8.440 4.575 1.00 96.38 84 ALA A CA 1
ATOM 637 C C . ALA A 1 84 ? -6.816 -7.702 5.923 1.00 96.38 84 ALA A C 1
ATOM 639 O O . ALA A 1 84 ? -7.091 -8.317 6.953 1.00 96.38 84 ALA A O 1
ATOM 640 N N . TYR A 1 85 ? -6.505 -6.404 5.923 1.00 97.25 85 TYR A N 1
ATOM 641 C CA . TYR A 1 85 ? -6.429 -5.608 7.134 1.00 97.25 85 TYR A CA 1
ATOM 642 C C . TYR A 1 85 ? -7.757 -4.899 7.434 1.00 97.25 85 TYR A C 1
ATOM 644 O O . TYR A 1 85 ? -8.439 -4.448 6.506 1.00 97.25 85 TYR A O 1
ATOM 652 N N . PRO A 1 86 ? -8.129 -4.781 8.723 1.00 96.25 86 PRO A N 1
ATOM 653 C CA . PRO A 1 86 ? -9.292 -4.010 9.143 1.00 96.25 86 PRO A CA 1
ATOM 654 C C . PRO A 1 86 ? -9.256 -2.580 8.607 1.00 96.25 86 PRO A C 1
ATOM 656 O O . PRO A 1 86 ? -8.193 -1.986 8.445 1.00 96.25 86 PRO A O 1
ATOM 659 N N . GLY A 1 87 ? -10.436 -2.046 8.303 1.00 95.56 87 GLY A N 1
ATOM 660 C CA . GLY A 1 87 ? -10.585 -0.663 7.871 1.00 95.56 87 GLY A CA 1
ATOM 661 C C . GLY A 1 87 ? -10.136 -0.365 6.440 1.00 95.56 87 GLY A C 1
ATOM 662 O O . GLY A 1 87 ? -10.241 0.785 6.053 1.00 95.56 87 GLY A O 1
ATOM 663 N N . TYR A 1 88 ? -9.664 -1.315 5.625 1.00 97.75 88 TYR A N 1
ATOM 664 C CA . TYR A 1 88 ? -9.302 -1.020 4.228 1.00 97.75 88 TYR A CA 1
ATOM 665 C C . TYR A 1 88 ? -10.480 -0.419 3.430 1.00 97.75 88 TYR A C 1
ATOM 667 O O . TYR A 1 88 ? -11.552 -1.021 3.355 1.00 97.75 88 TYR A O 1
ATOM 675 N N . GLU A 1 89 ? -10.264 0.730 2.780 1.00 97.38 89 GLU A N 1
ATOM 676 C CA . GLU A 1 89 ? -11.252 1.376 1.901 1.00 97.38 89 GLU A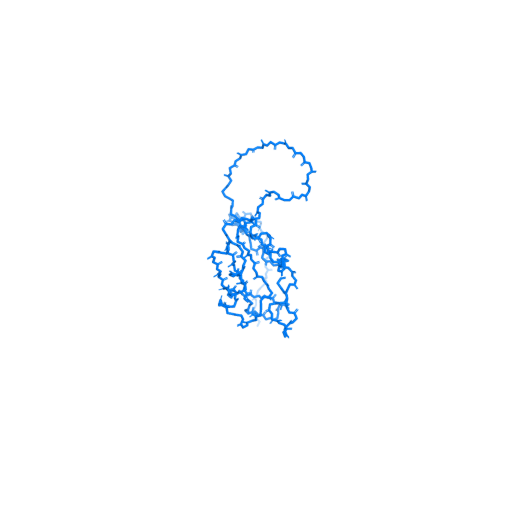 CA 1
ATOM 677 C C . GLU A 1 89 ? -10.852 1.287 0.425 1.00 97.38 89 GLU A C 1
ATOM 679 O O . GLU A 1 89 ? -11.637 0.850 -0.418 1.00 97.38 89 GLU A O 1
ATOM 684 N N . SER A 1 90 ? -9.643 1.740 0.082 1.00 97.12 90 SER A N 1
ATOM 685 C CA . SER A 1 90 ? -9.196 1.803 -1.312 1.00 97.12 90 SER A CA 1
ATOM 686 C C . SER A 1 90 ? -7.678 1.823 -1.443 1.00 97.12 90 SER A C 1
ATOM 688 O O . SER A 1 90 ? -6.954 2.142 -0.501 1.00 97.12 90 SER A O 1
ATOM 690 N N . SER A 1 91 ? -7.178 1.491 -2.635 1.00 97.44 91 SER A N 1
ATOM 691 C CA . SER A 1 91 ? -5.770 1.660 -2.975 1.00 97.44 91 SER A CA 1
ATOM 692 C C . SER A 1 91 ? -5.580 2.168 -4.401 1.00 97.44 91 SER A C 1
ATOM 694 O O . SER A 1 91 ? -6.339 1.840 -5.313 1.00 97.44 91 SER A O 1
ATOM 696 N N . GLN A 1 92 ? -4.551 2.988 -4.596 1.00 97.06 92 GLN A N 1
ATOM 697 C CA . GLN A 1 92 ? -4.170 3.560 -5.881 1.00 97.06 92 GLN A CA 1
ATOM 698 C C . GLN A 1 92 ? -2.692 3.294 -6.124 1.00 97.06 92 GLN A C 1
ATOM 700 O O . GLN A 1 92 ? -1.865 3.550 -5.257 1.00 97.06 92 GLN A O 1
ATOM 705 N N . LEU A 1 93 ? -2.361 2.804 -7.315 1.00 96.69 93 LEU A N 1
ATOM 706 C CA . LEU A 1 93 ? -0.984 2.625 -7.753 1.00 96.69 93 LEU A CA 1
ATOM 707 C C . LEU A 1 93 ? -0.641 3.713 -8.768 1.00 96.69 93 LEU A C 1
ATOM 709 O O . LEU A 1 93 ? -1.375 3.912 -9.738 1.00 96.69 93 LEU A O 1
ATOM 713 N N . LYS A 1 94 ? 0.478 4.404 -8.567 1.00 95.50 94 LYS A N 1
ATOM 714 C CA . LYS A 1 94 ? 0.938 5.484 -9.439 1.00 95.50 94 LYS A CA 1
ATOM 715 C C . LYS A 1 94 ? 2.386 5.258 -9.851 1.00 95.50 94 LYS A C 1
ATOM 717 O O . LYS A 1 94 ? 3.239 5.032 -9.003 1.00 95.50 94 LYS A O 1
ATOM 722 N N . MET A 1 95 ? 2.681 5.382 -11.145 1.00 92.31 95 MET A N 1
ATOM 723 C CA . MET A 1 95 ? 4.069 5.476 -11.600 1.00 92.31 95 MET A CA 1
ATOM 724 C C . MET A 1 95 ? 4.614 6.877 -11.337 1.00 92.31 95 MET A C 1
ATOM 726 O O . MET A 1 95 ? 4.011 7.877 -11.734 1.00 92.31 95 MET A O 1
ATOM 730 N N . THR A 1 96 ? 5.769 6.944 -10.687 1.00 88.06 96 THR A N 1
ATOM 731 C CA . THR A 1 96 ? 6.492 8.189 -10.427 1.00 88.06 96 THR A CA 1
ATOM 732 C C . THR A 1 96 ? 7.862 8.133 -11.076 1.00 88.06 96 THR A C 1
ATOM 734 O O . THR A 1 96 ? 8.495 7.085 -11.131 1.00 88.06 96 THR A O 1
ATOM 737 N N . LEU A 1 97 ? 8.338 9.262 -11.595 1.00 84.56 97 LEU A N 1
ATOM 738 C CA . LEU A 1 97 ? 9.700 9.342 -12.107 1.00 84.56 97 LEU A CA 1
ATOM 739 C C . LEU A 1 97 ? 10.650 9.438 -10.916 1.00 84.56 97 LEU A C 1
ATOM 741 O O . LEU A 1 97 ? 10.679 10.453 -10.226 1.00 84.56 97 LEU A O 1
ATOM 745 N N . SER A 1 98 ? 11.433 8.391 -10.690 1.00 70.88 98 SER A N 1
ATOM 746 C CA . SER A 1 98 ? 12.504 8.404 -9.704 1.00 70.88 98 SER A CA 1
ATOM 747 C C . SER A 1 98 ? 13.828 8.713 -10.389 1.00 70.88 98 SER A C 1
ATOM 749 O O . SER A 1 98 ? 14.155 8.154 -11.437 1.00 70.88 98 SER A O 1
ATOM 751 N N . ASN A 1 99 ? 14.597 9.622 -9.800 1.00 63.47 99 ASN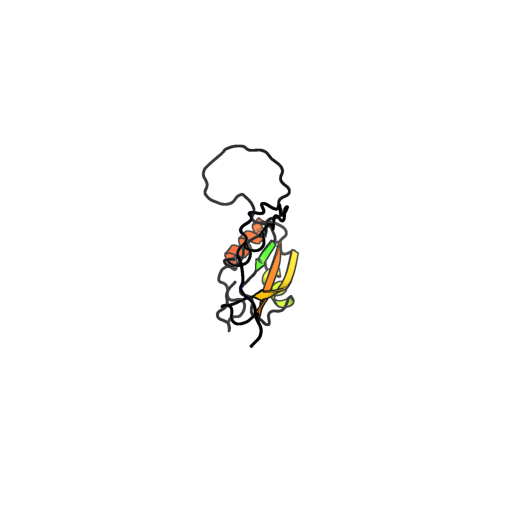 A N 1
ATOM 752 C CA . ASN A 1 99 ? 15.972 9.861 -10.203 1.00 63.47 99 ASN A CA 1
ATOM 753 C C . ASN A 1 99 ? 16.880 9.128 -9.217 1.00 63.47 99 ASN A C 1
ATOM 755 O O . ASN A 1 99 ? 17.279 9.696 -8.203 1.00 63.47 99 ASN A O 1
ATOM 759 N N . ARG A 1 100 ? 17.175 7.850 -9.474 1.00 61.69 100 ARG A N 1
ATOM 760 C CA . ARG A 1 100 ? 18.224 7.169 -8.710 1.00 61.69 100 ARG A CA 1
ATOM 761 C C . ARG A 1 100 ? 19.572 7.524 -9.339 1.00 61.69 100 ARG A C 1
ATOM 763 O O . ARG A 1 100 ? 19.849 7.167 -10.482 1.00 61.69 100 ARG A O 1
ATOM 770 N N . ASN A 1 101 ? 20.393 8.247 -8.580 1.00 60.16 101 ASN A N 1
ATOM 771 C CA . ASN A 1 101 ? 21.798 8.563 -8.869 1.00 60.16 101 ASN A CA 1
ATOM 772 C C . ASN A 1 101 ? 22.086 9.490 -10.066 1.00 60.16 101 ASN A C 1
ATOM 774 O O . ASN A 1 101 ? 23.207 9.498 -10.559 1.00 60.16 101 ASN A O 1
ATOM 778 N N . GLY A 1 102 ? 21.126 10.285 -10.547 1.00 58.91 102 GLY A N 1
ATOM 779 C CA . GLY A 1 102 ? 21.387 11.319 -11.563 1.00 58.91 102 GLY A CA 1
ATOM 780 C C . GLY A 1 102 ? 21.596 10.804 -12.992 1.00 58.91 102 GLY A C 1
ATOM 781 O O . GLY A 1 102 ? 21.775 11.612 -13.898 1.00 58.91 102 GLY A O 1
ATOM 782 N N . ILE A 1 103 ? 21.561 9.483 -13.203 1.00 64.56 103 ILE A N 1
ATOM 783 C CA . ILE A 1 103 ? 21.974 8.843 -14.464 1.00 64.56 103 ILE A CA 1
ATOM 784 C C . ILE A 1 103 ? 20.774 8.301 -15.261 1.00 64.56 103 ILE A C 1
ATOM 786 O O . ILE A 1 103 ? 20.843 8.220 -16.485 1.00 64.56 103 ILE A O 1
ATOM 790 N N . SER A 1 104 ? 19.637 7.986 -14.622 1.00 58.03 104 SER A N 1
ATOM 791 C CA . SER A 1 104 ? 18.432 7.542 -15.342 1.00 58.03 104 SER A CA 1
ATOM 792 C C . SER A 1 104 ? 17.134 7.952 -14.639 1.00 58.03 104 SER A C 1
ATOM 794 O O . SER A 1 104 ? 17.004 7.831 -13.421 1.00 58.03 104 SER A O 1
ATOM 796 N N . LYS A 1 105 ? 16.158 8.440 -15.418 1.00 65.38 105 LYS A N 1
ATOM 797 C CA . LYS A 1 105 ? 14.770 8.629 -14.970 1.00 65.38 105 LYS A CA 1
ATOM 798 C C . LYS A 1 105 ? 14.057 7.281 -15.072 1.00 65.38 105 LYS A C 1
ATOM 800 O O . LYS A 1 105 ? 13.443 6.993 -16.097 1.00 65.38 105 LYS A O 1
ATOM 805 N N . SER A 1 106 ? 14.179 6.437 -14.054 1.00 72.88 106 SER A N 1
ATOM 806 C CA . SER A 1 106 ? 13.428 5.183 -13.989 1.00 72.88 106 SER A CA 1
ATOM 807 C C . SER A 1 106 ? 12.064 5.435 -13.354 1.00 72.88 106 SER A C 1
ATOM 809 O O . SER A 1 106 ? 11.938 6.159 -12.363 1.00 72.88 106 SER A O 1
ATOM 811 N N . SER A 1 107 ? 11.018 4.868 -13.947 1.00 82.94 107 SER A N 1
ATOM 812 C CA . SER A 1 107 ? 9.676 4.942 -13.380 1.00 82.94 107 SER A CA 1
ATOM 813 C C . SER A 1 107 ? 9.589 3.971 -12.199 1.00 82.94 107 SER A C 1
ATOM 815 O O . SER A 1 107 ? 9.731 2.768 -12.396 1.00 82.94 107 SER A O 1
ATOM 817 N N . THR A 1 108 ? 9.396 4.487 -10.985 1.00 89.19 108 THR A N 1
ATOM 818 C CA . THR A 1 108 ? 9.199 3.702 -9.761 1.00 89.19 108 THR A CA 1
ATOM 819 C C . THR A 1 108 ? 7.731 3.796 -9.329 1.00 89.19 108 THR A C 1
ATOM 821 O O . THR A 1 108 ? 7.193 4.907 -9.227 1.00 89.19 108 THR A O 1
ATOM 824 N N . PRO A 1 109 ? 7.061 2.663 -9.082 1.00 93.88 109 PRO A N 1
ATOM 825 C CA . PRO A 1 109 ? 5.687 2.661 -8.610 1.00 93.88 109 PRO A CA 1
ATOM 826 C C . PRO A 1 109 ? 5.590 3.072 -7.138 1.00 93.88 109 PRO A C 1
ATOM 828 O O . PRO A 1 109 ? 6.446 2.735 -6.321 1.00 93.88 109 PRO A O 1
ATOM 831 N N . VAL A 1 110 ? 4.511 3.774 -6.802 1.00 95.56 110 VAL A N 1
ATOM 832 C CA . VAL A 1 110 ? 4.128 4.123 -5.430 1.00 95.56 110 VAL A CA 1
ATOM 833 C C . VAL A 1 110 ? 2.648 3.826 -5.213 1.00 95.56 110 VAL A C 1
ATOM 835 O O . VAL A 1 110 ? 1.823 4.041 -6.106 1.00 95.56 110 VAL A O 1
ATOM 838 N N . GLY A 1 111 ? 2.311 3.315 -4.036 1.00 96.06 111 GLY A N 1
ATOM 839 C CA . GLY A 1 111 ? 0.948 3.035 -3.609 1.00 96.06 111 GLY A CA 1
ATOM 840 C C . GLY A 1 111 ? 0.401 4.130 -2.696 1.00 96.06 111 GLY A C 1
ATOM 841 O O . GLY A 1 111 ? 1.131 4.700 -1.894 1.00 96.06 111 GLY A O 1
ATOM 842 N N . PHE A 1 112 ? -0.896 4.390 -2.782 1.00 96.94 112 PHE A N 1
ATOM 843 C CA . PHE A 1 112 ? -1.656 5.159 -1.799 1.00 96.94 112 PHE A CA 1
ATOM 844 C C . PHE A 1 112 ? -2.781 4.270 -1.298 1.00 96.94 112 PHE A C 1
ATOM 846 O O . PHE A 1 112 ? -3.573 3.800 -2.111 1.00 96.94 112 PHE A O 1
ATOM 853 N N . VAL A 1 113 ? -2.842 4.001 0.002 1.00 97.56 113 VAL A N 1
ATOM 854 C CA . VAL A 1 113 ? -3.806 3.063 0.590 1.00 97.56 113 VAL A CA 1
ATOM 855 C C . VAL A 1 113 ? -4.600 3.770 1.669 1.00 97.56 113 VAL A C 1
ATOM 857 O O . VAL A 1 113 ? -4.021 4.199 2.658 1.00 97.56 113 VAL A O 1
ATOM 860 N N . THR A 1 114 ? -5.909 3.890 1.484 1.00 96.38 114 THR A N 1
ATOM 861 C CA . THR A 1 114 ? -6.804 4.581 2.414 1.00 96.38 114 THR A CA 1
ATOM 862 C C . THR A 1 114 ? -7.551 3.586 3.290 1.00 96.38 114 THR A C 1
ATOM 864 O O . THR A 1 114 ? -8.069 2.580 2.797 1.00 96.38 114 THR A O 1
ATOM 867 N N . PHE A 1 115 ? -7.623 3.911 4.576 1.00 96.81 115 PHE A N 1
ATOM 868 C CA . PHE A 1 115 ? -8.347 3.190 5.610 1.00 96.81 115 PHE A CA 1
ATOM 869 C C . PHE A 1 115 ? -9.504 4.021 6.175 1.00 96.81 115 PHE A C 1
ATOM 871 O O . PHE A 1 115 ? -9.553 5.242 6.023 1.00 96.81 115 PHE A O 1
ATOM 878 N N . ALA A 1 116 ? -10.422 3.351 6.864 1.00 95.25 116 ALA A N 1
ATOM 879 C CA . ALA A 1 116 ? -11.595 3.930 7.498 1.00 95.25 116 ALA A CA 1
ATOM 880 C C . ALA A 1 116 ? -11.212 4.808 8.690 1.00 95.25 116 ALA A C 1
ATOM 882 O O . ALA A 1 116 ? -11.812 5.859 8.914 1.00 95.25 116 ALA A O 1
ATOM 883 N N . SER A 1 117 ? -10.182 4.404 9.436 1.00 93.12 117 SER A N 1
ATOM 884 C CA . SER A 1 117 ? -9.666 5.158 10.568 1.00 93.12 117 SER A CA 1
ATOM 885 C C . SER A 1 117 ? -8.152 5.320 10.497 1.00 93.12 117 SER A C 1
ATOM 887 O O . SER A 1 117 ? -7.437 4.557 9.845 1.00 93.12 117 SER A O 1
ATOM 889 N N . ARG A 1 118 ? -7.657 6.337 11.205 1.00 90.50 118 ARG A N 1
ATOM 890 C CA . ARG A 1 118 ? -6.223 6.514 11.429 1.00 90.50 118 ARG A CA 1
ATOM 891 C C . ARG A 1 118 ? -5.618 5.299 12.139 1.00 90.50 118 ARG A C 1
ATOM 893 O O . ARG A 1 118 ? -4.554 4.850 11.736 1.00 90.50 118 ARG A O 1
ATOM 900 N N . GLN A 1 119 ? -6.283 4.800 13.183 1.00 92.88 119 GLN A N 1
ATOM 901 C CA . GLN A 1 119 ? -5.756 3.706 13.998 1.00 92.88 119 GLN A CA 1
ATOM 902 C C . GLN A 1 119 ? -5.506 2.458 13.147 1.00 92.88 119 GLN A C 1
ATOM 904 O O . GLN A 1 119 ? -4.436 1.865 13.235 1.00 92.88 119 GLN A O 1
ATOM 909 N N . ASP A 1 120 ? -6.448 2.119 12.261 1.00 93.94 120 ASP A N 1
ATOM 910 C CA . ASP A 1 120 ? -6.284 0.999 11.331 1.00 93.94 120 ASP A CA 1
ATOM 911 C C . ASP A 1 120 ? -5.066 1.203 10.415 1.00 93.94 120 ASP A C 1
ATOM 913 O O . ASP A 1 120 ? -4.273 0.284 10.217 1.00 93.94 120 ASP A O 1
ATOM 917 N N . ALA A 1 121 ? -4.877 2.417 9.883 1.00 94.06 121 ALA A N 1
ATOM 918 C CA . ALA A 1 121 ? -3.723 2.737 9.045 1.00 94.06 121 ALA A CA 1
ATOM 919 C C . ALA A 1 121 ? -2.394 2.611 9.814 1.00 94.06 121 ALA A C 1
ATOM 921 O O . ALA A 1 121 ? -1.432 2.039 9.295 1.00 94.06 121 ALA A O 1
ATOM 922 N N . ASP A 1 122 ? -2.335 3.107 11.051 1.00 92.75 122 ASP A N 1
ATOM 923 C CA . ASP A 1 122 ? -1.136 3.054 11.893 1.00 92.75 122 ASP A CA 1
ATOM 924 C C . ASP A 1 122 ? -0.773 1.616 12.297 1.00 92.75 122 ASP A C 1
ATOM 926 O O . ASP A 1 122 ? 0.394 1.221 12.189 1.00 92.75 122 ASP A O 1
ATOM 930 N N . ASP A 1 123 ? -1.765 0.801 12.660 1.00 94.31 123 ASP A N 1
ATOM 931 C CA . ASP A 1 123 ? -1.581 -0.621 12.961 1.00 94.31 123 ASP A CA 1
ATOM 932 C C . ASP A 1 123 ? -1.005 -1.380 11.757 1.00 94.31 123 ASP A C 1
ATOM 934 O O . ASP A 1 123 ? -0.123 -2.234 11.896 1.00 94.31 123 ASP A O 1
ATOM 938 N N . VAL A 1 124 ? -1.503 -1.085 10.553 1.00 95.19 124 VAL A N 1
ATOM 939 C CA . VAL A 1 124 ? -1.034 -1.719 9.315 1.00 95.19 124 VAL A CA 1
ATOM 940 C C . VAL A 1 124 ? 0.371 -1.264 8.954 1.00 95.19 124 VAL A C 1
ATOM 942 O O . VAL A 1 124 ? 1.203 -2.107 8.615 1.00 95.19 124 VAL A O 1
ATOM 945 N N . ARG A 1 125 ? 0.663 0.037 9.067 1.00 94.50 125 ARG A N 1
ATOM 946 C CA . ARG A 1 125 ? 2.010 0.587 8.870 1.00 94.50 125 ARG A CA 1
ATOM 947 C C . ARG A 1 125 ? 3.020 -0.151 9.742 1.00 94.50 125 ARG A C 1
ATOM 949 O O . ARG A 1 125 ? 4.028 -0.625 9.232 1.00 94.50 125 ARG A O 1
ATOM 956 N N . GLN A 1 126 ? 2.730 -0.311 11.032 1.00 93.62 126 GLN A N 1
ATOM 957 C CA . GLN A 1 126 ? 3.632 -1.001 11.954 1.00 93.62 126 GLN A CA 1
ATOM 958 C C . GLN A 1 126 ? 3.829 -2.483 11.593 1.00 93.62 126 GLN A C 1
ATOM 960 O O . GLN A 1 126 ? 4.943 -2.989 11.694 1.00 93.62 126 GLN A O 1
ATOM 965 N N . LYS A 1 127 ? 2.774 -3.176 11.144 1.00 94.00 127 LYS A N 1
ATOM 966 C CA . LYS A 1 127 ? 2.838 -4.599 10.759 1.00 94.00 127 LYS A CA 1
ATOM 967 C C . LYS A 1 127 ? 3.585 -4.851 9.450 1.00 94.00 127 LYS A C 1
ATOM 969 O O . LYS A 1 127 ? 4.157 -5.925 9.291 1.00 94.00 127 LYS A O 1
ATOM 974 N N . LEU A 1 128 ? 3.519 -3.915 8.505 1.00 94.56 128 LEU A N 1
ATOM 975 C CA . LEU A 1 128 ? 4.082 -4.080 7.163 1.00 94.56 128 LEU A CA 1
ATOM 976 C C . LEU A 1 128 ? 5.456 -3.437 6.984 1.00 94.56 128 LEU A C 1
ATOM 978 O O . LEU A 1 128 ? 6.119 -3.733 5.992 1.00 94.56 128 LEU A O 1
ATOM 982 N N . GLN A 1 129 ? 5.909 -2.615 7.931 1.00 92.56 129 GLN A N 1
ATOM 983 C CA . GLN A 1 129 ? 7.232 -2.005 7.868 1.00 92.56 129 GLN A CA 1
ATOM 984 C C . GLN A 1 129 ? 8.328 -3.074 7.754 1.00 92.56 129 GLN A C 1
ATOM 986 O O . GLN A 1 129 ? 8.473 -3.934 8.625 1.00 92.56 129 GLN A O 1
ATOM 991 N N . GLY A 1 130 ? 9.127 -3.012 6.689 1.00 90.75 130 GLY A N 1
ATOM 992 C CA . GLY A 1 130 ? 10.214 -3.959 6.440 1.00 90.75 130 GLY A CA 1
ATOM 993 C C . GLY A 1 130 ? 9.769 -5.313 5.879 1.00 90.75 130 GLY A C 1
ATOM 994 O O . GLY A 1 130 ? 10.615 -6.179 5.650 1.00 90.75 130 GLY A O 1
ATOM 995 N N . VAL A 1 131 ? 8.475 -5.518 5.615 1.00 93.62 131 VAL A N 1
ATOM 996 C CA . VAL A 1 131 ? 7.983 -6.731 4.950 1.00 93.62 131 VAL A CA 1
ATOM 997 C C . VAL A 1 131 ? 8.381 -6.703 3.477 1.00 93.62 131 VAL A C 1
ATOM 999 O O . VAL A 1 131 ? 8.253 -5.686 2.797 1.00 93.62 131 VAL A O 1
ATOM 1002 N N . LYS A 1 132 ? 8.856 -7.839 2.959 1.00 93.50 132 LYS A N 1
ATOM 1003 C CA . LYS A 1 132 ? 9.093 -8.009 1.523 1.00 93.50 132 LYS A CA 1
ATOM 1004 C C . LYS A 1 132 ? 7.768 -8.120 0.782 1.00 93.50 132 LYS A C 1
ATOM 1006 O O . LYS A 1 132 ? 6.973 -9.008 1.078 1.00 93.50 132 LYS A O 1
ATOM 1011 N N . PHE A 1 133 ? 7.563 -7.250 -0.201 1.00 92.94 133 PHE A N 1
ATOM 1012 C CA . PHE A 1 133 ? 6.386 -7.322 -1.068 1.00 92.94 133 PHE A CA 1
ATOM 1013 C C . PHE A 1 133 ? 6.445 -8.539 -2.003 1.00 92.94 133 PHE A C 1
ATOM 1015 O O . PHE A 1 133 ? 5.443 -9.217 -2.206 1.00 92.94 133 PHE A O 1
ATOM 1022 N N . ASP A 1 134 ? 7.637 -8.827 -2.526 1.00 92.19 134 ASP A N 1
ATOM 1023 C CA . ASP A 1 134 ? 7.946 -10.006 -3.331 1.00 92.19 134 ASP A CA 1
ATOM 1024 C C . ASP A 1 134 ? 9.105 -10.769 -2.656 1.00 92.19 134 ASP A C 1
ATOM 1026 O O . ASP A 1 134 ? 10.176 -10.180 -2.468 1.00 92.19 134 ASP A O 1
ATOM 1030 N N . PRO A 1 135 ? 8.925 -12.044 -2.255 1.00 91.12 135 PRO A N 1
ATOM 1031 C CA . PRO A 1 135 ? 9.972 -12.850 -1.625 1.00 91.12 135 PRO A CA 1
ATOM 1032 C C . PRO A 1 135 ? 11.265 -12.973 -2.445 1.00 91.12 135 PRO A C 1
ATOM 1034 O O . PRO A 1 135 ? 12.348 -13.045 -1.852 1.00 91.12 135 PRO A O 1
ATOM 1037 N N . GLU A 1 136 ? 11.156 -12.959 -3.776 1.00 92.50 136 GLU A N 1
ATOM 1038 C CA . GLU A 1 136 ? 12.272 -13.119 -4.719 1.00 92.50 136 GLU A CA 1
ATOM 1039 C C . GLU A 1 136 ? 13.085 -11.828 -4.885 1.00 92.50 136 GLU A C 1
ATOM 1041 O O . GLU A 1 136 ? 14.212 -11.841 -5.387 1.00 92.50 136 GLU A O 1
ATOM 1046 N N . LEU A 1 137 ? 12.547 -10.695 -4.426 1.00 87.19 137 LEU A N 1
ATOM 1047 C CA . LEU A 1 137 ? 13.205 -9.398 -4.483 1.00 87.19 137 LEU A CA 1
ATOM 1048 C C . LEU A 1 137 ? 13.708 -8.975 -3.094 1.00 87.19 137 LEU A C 1
ATOM 1050 O O . LEU A 1 137 ? 13.181 -9.334 -2.040 1.00 87.19 137 LEU A O 1
ATOM 1054 N N . SER A 1 138 ? 14.778 -8.181 -3.075 1.00 88.44 138 SER A N 1
ATOM 1055 C CA . SER A 1 138 ? 15.333 -7.630 -1.827 1.00 88.44 138 SER A CA 1
ATOM 1056 C C . SER A 1 138 ? 14.610 -6.366 -1.348 1.00 88.44 138 SER A C 1
ATOM 1058 O O . SER A 1 138 ? 15.007 -5.795 -0.337 1.00 88.44 138 SER A O 1
ATOM 1060 N N . GLN A 1 139 ? 13.595 -5.896 -2.078 1.00 86.50 139 GLN A N 1
ATOM 1061 C CA . GLN A 1 139 ? 12.852 -4.682 -1.737 1.00 86.50 139 GLN A CA 1
ATOM 1062 C C . GLN A 1 139 ? 11.840 -4.956 -0.619 1.00 86.50 139 GLN A C 1
ATOM 1064 O O . GLN A 1 139 ? 11.199 -6.008 -0.588 1.00 86.50 139 GLN A O 1
ATOM 1069 N N . THR A 1 140 ? 11.694 -3.994 0.287 1.00 92.56 140 THR A N 1
ATOM 1070 C CA . THR A 1 140 ? 10.757 -4.042 1.413 1.00 92.56 140 THR A CA 1
ATOM 1071 C C . THR A 1 140 ? 9.876 -2.800 1.427 1.00 92.56 140 THR A C 1
ATOM 1073 O O . THR A 1 140 ? 10.264 -1.762 0.883 1.00 92.56 140 THR A O 1
ATOM 1076 N N . LEU A 1 141 ? 8.720 -2.924 2.075 1.00 89.62 141 LEU A N 1
ATOM 1077 C CA . LEU A 1 141 ? 7.771 -1.840 2.327 1.00 89.62 141 LEU A CA 1
ATOM 1078 C C . LEU A 1 141 ? 8.257 -0.893 3.432 1.00 89.62 141 LEU A C 1
ATOM 1080 O O . LEU A 1 141 ? 8.866 -1.380 4.417 1.00 89.62 141 LEU A O 1
#

Radius of gyration: 25.39 Å; chains: 1; bounding box: 55×68×71 Å

Organism: Meloidogyne javanica (NCBI:txid6303)

Foldseek 3Di:
DDDDDDDDDDDDDPDDDDDDPPPPPPPVPQDDDFKDDDDDDPDDDDDDDDDDDPDDDDGQAQKIKGFQDDPPDDLVLVCVVLVVFAFWDGKDKDWDQDDDPVPDRDTGIMMITGGNDSVSSVVVCVVQAQPDSDPVDPTGD

Secondary structure (DSSP, 8-state):
-------------------------TTTTS---SS-PPP---------------SS-S---SEEEE----TT--HHHHHHHHTTSTTEEEEEEEEEEEEETTTEEEEEEEEEEEESSHHHHHHHHHHHTT-BSSTTSS-B-

Sequence (141 aa):
MVNNTASSYSSNENAILSANKRNNNNQHLVNAISMESLDSVISTNNGAMYGNDSSEAQSQVRTLFVSGLPADVKSRELYLLFRAYPGYESSQLKMTLSNRNGISKSSTPVGFVTFASRQDADDVRQKLQGVKFDPELSQTL

pLDDT: mean 71.58, std 23.62, range [29.22, 97.88]